Protein AF-A0A645FIR1-F1 (afdb_monomer)

Radius of gyration: 30.65 Å; Cα contacts (8 Å, |Δi|>4): 33; chains: 1; bounding box: 56×50×96 Å

Structure (mmCIF, N/CA/C/O backbone):
data_AF-A0A645FIR1-F1
#
_entry.id   AF-A0A645FIR1-F1
#
loop_
_atom_site.group_PDB
_atom_site.id
_atom_site.type_symbol
_atom_site.label_atom_id
_atom_site.label_alt_id
_atom_site.label_comp_id
_atom_site.label_asym_id
_atom_site.label_entity_id
_atom_site.label_seq_id
_atom_site.pdbx_PDB_ins_code
_atom_site.Cartn_x
_atom_site.Cartn_y
_atom_site.Cartn_z
_atom_site.occupancy
_atom_site.B_iso_or_equiv
_atom_site.auth_seq_id
_atom_site.auth_comp_id
_atom_site.auth_asym_id
_atom_site.auth_atom_id
_atom_site.pdbx_PDB_model_num
ATOM 1 N N . MET A 1 1 ? 30.732 -14.680 -50.788 1.00 49.81 1 MET A N 1
ATOM 2 C CA . MET A 1 1 ? 29.707 -13.665 -50.465 1.00 49.81 1 MET A CA 1
ATOM 3 C C . MET A 1 1 ? 30.046 -13.137 -49.081 1.00 49.81 1 MET A C 1
ATOM 5 O O . MET A 1 1 ? 29.862 -13.860 -48.113 1.00 49.81 1 MET A O 1
ATOM 9 N N . ASN A 1 2 ? 30.709 -11.981 -49.001 1.00 60.19 2 ASN A N 1
ATOM 10 C CA . ASN A 1 2 ? 31.179 -11.430 -47.730 1.00 60.19 2 ASN A CA 1
ATOM 11 C C . ASN A 1 2 ? 30.107 -10.460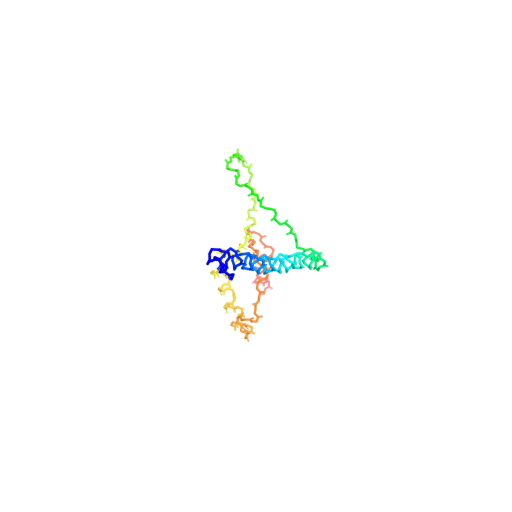 -47.224 1.00 60.19 2 ASN A C 1
ATOM 13 O O . ASN A 1 2 ? 30.064 -9.310 -47.652 1.00 60.19 2 ASN A O 1
ATOM 17 N N . GLU A 1 3 ? 29.188 -10.958 -46.397 1.00 70.00 3 GLU A N 1
ATOM 18 C CA . GLU A 1 3 ? 28.190 -10.113 -45.738 1.00 70.00 3 GLU A CA 1
ATOM 19 C C . GLU A 1 3 ? 28.917 -9.081 -44.873 1.00 70.00 3 GLU A C 1
ATOM 21 O O . GLU A 1 3 ? 29.682 -9.441 -43.972 1.00 70.00 3 GLU A O 1
ATOM 26 N N . SER A 1 4 ? 28.716 -7.800 -45.190 1.00 82.19 4 SER A N 1
ATOM 27 C CA . SER A 1 4 ? 29.363 -6.684 -44.504 1.00 82.19 4 SER A CA 1
ATOM 28 C C . SER A 1 4 ? 29.075 -6.749 -43.007 1.00 82.19 4 SER A C 1
ATOM 30 O O . SER A 1 4 ? 27.945 -6.964 -42.581 1.00 82.19 4 SER A O 1
ATOM 32 N N . ILE A 1 5 ? 30.088 -6.516 -42.177 1.00 85.19 5 ILE A N 1
ATOM 33 C CA . ILE A 1 5 ? 29.934 -6.476 -40.715 1.00 85.19 5 ILE A CA 1
ATOM 34 C C 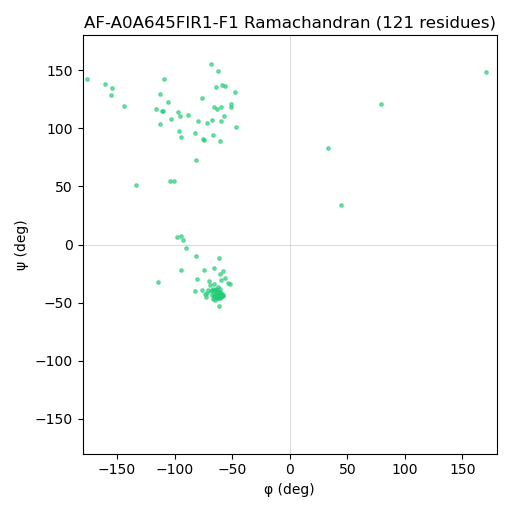. ILE A 1 5 ? 28.815 -5.490 -40.320 1.00 85.19 5 ILE A C 1
ATOM 36 O O . ILE A 1 5 ? 28.042 -5.766 -39.405 1.00 85.19 5 ILE A O 1
ATOM 40 N N . ALA A 1 6 ? 28.646 -4.405 -41.085 1.00 85.19 6 ALA A N 1
ATOM 41 C CA . ALA A 1 6 ? 27.559 -3.446 -40.914 1.00 85.19 6 ALA A CA 1
ATOM 42 C C . ALA A 1 6 ? 26.153 -4.061 -41.078 1.00 85.19 6 ALA A C 1
ATOM 44 O O . ALA A 1 6 ? 25.259 -3.715 -40.307 1.00 85.19 6 ALA A O 1
ATOM 45 N N . SER A 1 7 ? 25.941 -4.995 -42.018 1.00 85.06 7 SER A N 1
ATOM 46 C CA . SER A 1 7 ? 24.631 -5.648 -42.191 1.00 85.06 7 SER A CA 1
ATOM 47 C C . SER A 1 7 ? 24.309 -6.572 -41.016 1.00 85.06 7 SER A C 1
ATOM 49 O O . SER A 1 7 ? 23.167 -6.617 -40.560 1.00 85.06 7 SER A O 1
ATOM 51 N N . LYS A 1 8 ? 25.324 -7.230 -40.445 1.00 87.56 8 LYS A N 1
ATOM 52 C CA . LYS A 1 8 ? 25.174 -8.060 -39.239 1.00 87.56 8 LYS A CA 1
ATOM 53 C C . LYS A 1 8 ? 24.845 -7.235 -37.994 1.00 87.56 8 LYS A C 1
ATOM 55 O O . LYS A 1 8 ? 24.001 -7.653 -37.205 1.00 87.56 8 LYS A O 1
ATOM 60 N N . PHE A 1 9 ? 25.459 -6.060 -37.840 1.00 90.50 9 PHE A N 1
ATOM 61 C CA . PHE A 1 9 ? 25.111 -5.115 -36.772 1.00 90.50 9 PHE A CA 1
ATOM 62 C C . PHE A 1 9 ? 23.695 -4.550 -36.937 1.00 90.50 9 PHE A C 1
ATOM 64 O O . PHE A 1 9 ? 22.938 -4.497 -35.973 1.00 90.50 9 PHE A O 1
ATOM 71 N N . ALA A 1 10 ? 23.296 -4.179 -38.154 1.00 90.19 10 ALA A N 1
ATOM 72 C CA . ALA A 1 10 ? 21.929 -3.728 -38.413 1.00 90.19 10 ALA A CA 1
ATOM 73 C C . ALA A 1 10 ? 20.897 -4.834 -38.123 1.00 90.19 10 ALA A C 1
ATOM 75 O O . ALA A 1 10 ? 19.819 -4.565 -37.590 1.00 90.19 10 ALA A O 1
ATOM 76 N N . PHE A 1 11 ? 21.234 -6.089 -38.426 1.00 90.00 11 PHE A N 1
ATOM 77 C CA . PHE A 1 11 ? 20.387 -7.235 -38.112 1.00 90.00 11 PHE A CA 1
ATOM 78 C C . PHE A 1 11 ? 20.256 -7.460 -36.599 1.00 90.00 11 PHE A C 1
ATOM 80 O O . PHE A 1 11 ? 19.141 -7.593 -36.099 1.00 90.00 11 PHE A O 1
ATOM 87 N N . SER A 1 12 ? 21.359 -7.436 -35.843 1.00 91.12 12 SER A N 1
ATOM 88 C CA . SER A 1 12 ? 21.313 -7.632 -34.386 1.00 91.12 12 SER A CA 1
ATOM 89 C C . SER A 1 12 ? 20.582 -6.504 -33.649 1.00 91.12 12 SER A C 1
ATOM 91 O O . SER A 1 12 ? 19.870 -6.774 -32.681 1.00 91.12 12 SER A O 1
ATOM 93 N N . LEU A 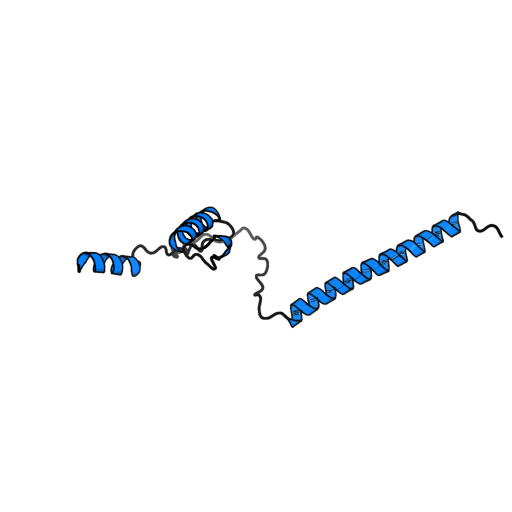1 13 ? 20.682 -5.261 -34.132 1.00 93.62 13 LEU A N 1
ATOM 94 C CA . LEU A 1 13 ? 19.907 -4.131 -33.611 1.00 93.62 13 LEU A CA 1
ATOM 95 C C . LEU A 1 13 ? 18.402 -4.324 -33.815 1.00 93.62 13 LEU A C 1
ATOM 97 O O . LEU A 1 13 ? 17.632 -4.100 -32.883 1.00 93.62 13 LEU A O 1
ATOM 101 N N . ASN A 1 14 ? 17.982 -4.794 -34.994 1.00 93.94 14 ASN A N 1
ATOM 102 C CA . ASN A 1 14 ? 16.573 -5.097 -35.255 1.00 93.94 14 ASN A CA 1
ATOM 103 C C . ASN A 1 14 ? 16.057 -6.217 -34.345 1.00 93.94 14 ASN A C 1
ATOM 105 O O . ASN A 1 14 ? 14.988 -6.084 -33.756 1.00 93.94 14 ASN A O 1
ATOM 109 N N . VAL A 1 15 ? 16.829 -7.293 -34.175 1.00 95.25 15 VAL A N 1
ATOM 110 C CA . VAL A 1 15 ? 16.444 -8.404 -33.289 1.00 95.25 15 VAL A CA 1
ATOM 111 C C . VAL A 1 15 ? 16.321 -7.936 -31.835 1.00 95.25 15 VAL A C 1
ATOM 113 O O . VAL A 1 15 ? 15.339 -8.263 -31.170 1.00 95.25 15 VAL A O 1
ATOM 116 N N . SER A 1 16 ? 17.269 -7.129 -31.350 1.00 96.12 16 SER A N 1
ATOM 117 C CA . SER A 1 16 ? 17.223 -6.548 -30.001 1.00 96.12 16 SER A CA 1
ATOM 118 C C . SER A 1 16 ? 16.007 -5.638 -29.810 1.00 96.12 16 SER A C 1
ATOM 120 O O . SER A 1 16 ? 15.296 -5.744 -28.811 1.00 96.12 16 SER A O 1
ATOM 122 N N . PHE A 1 17 ? 15.709 -4.793 -30.800 1.00 96.50 17 PHE A N 1
ATOM 123 C CA . PHE A 1 17 ? 14.542 -3.918 -30.765 1.00 96.50 17 PHE A CA 1
ATOM 124 C C . PHE A 1 17 ? 13.230 -4.711 -30.712 1.00 96.50 17 PHE A C 1
ATOM 126 O O . PHE A 1 17 ? 12.351 -4.389 -29.915 1.00 96.50 17 PHE A O 1
ATOM 133 N N . VAL A 1 18 ? 13.115 -5.790 -31.494 1.00 96.62 18 VAL A N 1
ATOM 134 C CA . VAL A 1 18 ? 11.951 -6.692 -31.457 1.00 96.62 18 VAL A CA 1
ATOM 135 C C . VAL A 1 18 ? 11.830 -7.381 -30.097 1.00 96.62 18 VAL A C 1
ATOM 137 O O . VAL A 1 18 ? 10.738 -7.419 -29.531 1.00 96.62 18 VAL A O 1
ATOM 140 N N . ALA A 1 19 ? 12.934 -7.876 -29.532 1.00 96.12 19 ALA A N 1
ATOM 141 C CA . ALA A 1 19 ? 12.929 -8.484 -28.202 1.00 96.12 19 ALA A CA 1
ATOM 142 C C . ALA A 1 19 ? 12.481 -7.482 -27.122 1.00 96.12 19 ALA A C 1
ATOM 144 O O . ALA A 1 19 ? 11.625 -7.804 -26.295 1.00 96.12 19 ALA A O 1
ATOM 145 N N . MET A 1 20 ? 12.988 -6.246 -27.177 1.00 96.75 20 MET A N 1
ATOM 146 C CA . MET A 1 20 ? 12.588 -5.165 -26.275 1.00 96.75 20 MET A CA 1
ATOM 147 C C . MET A 1 20 ? 11.104 -4.812 -26.436 1.00 96.75 20 MET A C 1
ATOM 149 O O . MET A 1 20 ? 10.405 -4.634 -25.439 1.00 96.75 20 MET A O 1
ATOM 153 N N . ALA A 1 21 ? 10.600 -4.765 -27.671 1.00 97.44 21 ALA A N 1
ATOM 154 C CA . ALA A 1 21 ? 9.195 -4.491 -27.955 1.00 97.44 21 ALA A CA 1
ATOM 155 C C . ALA A 1 21 ? 8.264 -5.577 -27.394 1.00 97.44 21 ALA A C 1
ATOM 157 O O . ALA A 1 21 ? 7.212 -5.250 -26.846 1.00 97.44 21 ALA A O 1
ATOM 158 N N . ILE A 1 22 ? 8.654 -6.854 -27.471 1.00 97.19 22 ILE A N 1
ATOM 159 C CA . ILE A 1 22 ? 7.879 -7.961 -26.892 1.00 97.19 22 ILE A CA 1
ATOM 160 C C . ILE A 1 22 ? 7.824 -7.837 -25.365 1.00 97.19 22 ILE A C 1
ATOM 162 O O . ILE A 1 22 ? 6.739 -7.905 -24.788 1.00 97.19 22 ILE A O 1
ATOM 166 N N . VAL A 1 23 ? 8.964 -7.605 -24.705 1.00 97.31 23 VAL A N 1
ATOM 167 C CA . VAL A 1 23 ? 9.020 -7.426 -23.242 1.00 97.31 23 VAL A CA 1
ATOM 168 C C . VAL A 1 23 ? 8.194 -6.214 -22.808 1.00 97.31 23 VAL A C 1
ATOM 170 O O . VAL A 1 23 ? 7.402 -6.305 -21.869 1.00 97.31 23 VAL A O 1
ATOM 173 N N . PHE A 1 24 ? 8.319 -5.098 -23.526 1.00 97.88 24 PHE A N 1
ATOM 174 C CA . PHE A 1 24 ? 7.505 -3.909 -23.298 1.00 97.88 24 PHE A CA 1
ATOM 175 C C . PHE A 1 24 ? 6.006 -4.204 -23.467 1.00 97.88 24 PHE A C 1
ATOM 177 O O . PHE A 1 24 ? 5.202 -3.817 -22.621 1.00 97.88 24 PHE A O 1
ATOM 184 N N . GLY A 1 25 ? 5.627 -4.962 -24.499 1.00 97.81 25 GLY A N 1
ATOM 185 C CA . GLY A 1 25 ? 4.255 -5.417 -24.715 1.00 97.81 25 GLY A CA 1
ATOM 186 C C . GLY A 1 25 ? 3.714 -6.256 -23.555 1.00 97.81 25 GLY A C 1
ATOM 187 O O . GLY A 1 25 ? 2.595 -6.021 -23.104 1.00 97.81 25 GLY A O 1
ATOM 188 N N . ILE A 1 26 ? 4.517 -7.176 -23.010 1.00 97.69 26 ILE A N 1
ATOM 189 C CA . ILE A 1 26 ? 4.137 -7.980 -21.836 1.00 97.69 26 ILE A CA 1
ATOM 190 C C . ILE A 1 26 ? 3.856 -7.079 -20.625 1.00 97.69 26 ILE A C 1
ATOM 192 O O . ILE A 1 26 ? 2.849 -7.273 -19.942 1.00 97.69 26 ILE A O 1
ATOM 196 N N . LEU A 1 27 ? 4.694 -6.066 -20.377 1.00 96.75 27 LEU A N 1
ATOM 197 C CA . LEU A 1 27 ? 4.483 -5.109 -19.283 1.00 96.75 27 LEU A CA 1
ATOM 198 C C . LEU A 1 27 ? 3.195 -4.295 -19.469 1.00 96.75 27 LEU A C 1
ATOM 200 O O . LEU A 1 27 ? 2.439 -4.125 -18.511 1.00 96.75 27 LEU A O 1
ATOM 204 N N . VAL A 1 28 ? 2.910 -3.837 -20.692 1.00 97.12 28 VAL A N 1
ATOM 205 C CA . VAL A 1 28 ? 1.665 -3.119 -21.018 1.00 97.12 28 VAL A CA 1
ATOM 206 C C . VAL A 1 28 ? 0.441 -4.010 -20.801 1.00 97.12 28 VAL A C 1
ATOM 208 O O . VAL A 1 28 ? -0.546 -3.564 -20.216 1.00 97.12 28 VAL A O 1
ATOM 211 N N . ILE A 1 29 ? 0.506 -5.276 -21.221 1.00 97.00 29 ILE A N 1
ATOM 212 C CA . ILE A 1 29 ? -0.578 -6.246 -21.019 1.00 97.00 29 ILE A CA 1
ATOM 213 C C . ILE A 1 29 ? -0.801 -6.499 -19.525 1.00 97.00 29 ILE A C 1
ATOM 215 O O . ILE A 1 29 ? -1.941 -6.453 -19.070 1.00 97.00 29 ILE A O 1
ATOM 219 N N . LEU A 1 30 ? 0.259 -6.715 -18.742 1.00 95.44 30 LEU A N 1
ATOM 220 C CA . LEU A 1 30 ? 0.152 -6.890 -17.290 1.00 95.44 30 LEU 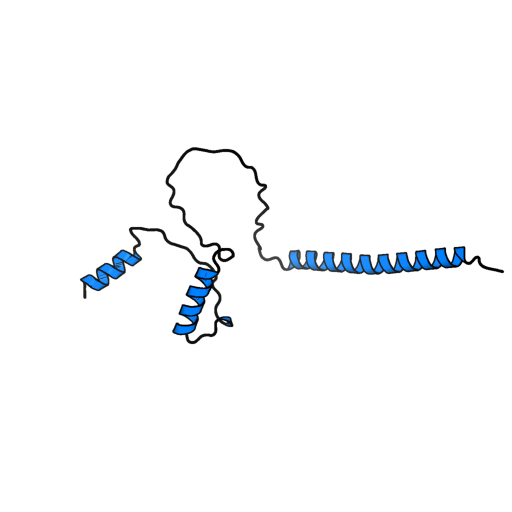A CA 1
ATOM 221 C C . LEU A 1 30 ? -0.466 -5.661 -16.617 1.00 95.44 30 LEU A C 1
ATOM 223 O O . LEU A 1 30 ? -1.379 -5.803 -15.803 1.00 95.44 30 LEU A O 1
ATOM 227 N N . TRP A 1 31 ? -0.026 -4.459 -16.993 1.00 94.12 31 TRP A N 1
ATOM 228 C CA . TRP A 1 31 ? -0.614 -3.212 -16.507 1.00 94.12 31 TRP A CA 1
ATOM 229 C C . TRP A 1 31 ? -2.111 -3.123 -16.836 1.00 94.12 31 TRP A C 1
ATOM 231 O O . TRP A 1 31 ? -2.923 -2.809 -15.962 1.00 94.12 31 TRP A O 1
ATOM 241 N N . PHE A 1 32 ? -2.494 -3.474 -18.066 1.00 94.75 32 PHE A N 1
ATOM 242 C CA . PHE A 1 32 ? -3.891 -3.500 -18.494 1.00 94.75 32 PHE A CA 1
ATOM 243 C C . PHE A 1 32 ? -4.722 -4.514 -17.696 1.00 94.75 32 PHE A C 1
ATOM 245 O O . PHE A 1 32 ? -5.814 -4.185 -17.230 1.00 94.75 32 PHE A O 1
ATOM 252 N N . VAL A 1 33 ? -4.195 -5.721 -17.470 1.00 94.06 33 VAL A N 1
ATOM 253 C CA . VAL A 1 33 ? -4.859 -6.764 -16.672 1.00 94.06 33 VAL A CA 1
ATOM 254 C C . VAL A 1 33 ? -5.061 -6.303 -15.230 1.00 94.06 33 VAL A C 1
ATOM 256 O O . VAL A 1 33 ? -6.175 -6.414 -14.722 1.00 94.06 33 VAL A O 1
ATOM 259 N N . ILE A 1 34 ? -4.045 -5.719 -14.586 1.00 88.75 34 ILE A N 1
ATOM 260 C CA . ILE A 1 34 ? -4.155 -5.184 -13.216 1.00 88.75 34 ILE A CA 1
ATOM 261 C C . ILE A 1 34 ? -5.226 -4.088 -13.151 1.00 88.75 34 ILE A C 1
ATOM 263 O O . ILE A 1 34 ? -6.054 -4.064 -12.234 1.00 88.75 34 ILE A O 1
ATOM 267 N N . ARG A 1 35 ? -5.256 -3.195 -14.145 1.00 86.50 35 ARG A N 1
ATOM 268 C CA . ARG A 1 35 ? -6.248 -2.118 -14.231 1.00 86.50 35 ARG A CA 1
ATOM 269 C C . ARG A 1 35 ? -7.665 -2.647 -14.461 1.00 86.50 35 ARG A C 1
ATOM 271 O O . ARG A 1 35 ? -8.606 -2.105 -13.879 1.00 86.50 35 ARG A O 1
ATOM 278 N N . SER A 1 36 ? -7.811 -3.692 -15.274 1.00 84.94 36 SER A N 1
ATOM 279 C CA . SER A 1 36 ? -9.089 -4.349 -15.567 1.00 84.94 36 SER A CA 1
ATOM 280 C C . SER A 1 36 ? -9.604 -5.149 -14.371 1.00 84.94 36 SER A C 1
ATOM 282 O O . SER A 1 36 ? -10.788 -5.077 -14.054 1.00 84.94 36 SER A O 1
ATOM 284 N N . GLN A 1 37 ? -8.730 -5.869 -13.664 1.00 83.12 37 GLN A N 1
ATOM 285 C CA . GLN A 1 37 ? -9.084 -6.541 -12.413 1.00 83.12 37 GLN A CA 1
ATOM 286 C C . GLN A 1 37 ? -9.473 -5.526 -11.339 1.00 83.12 37 GLN A C 1
ATOM 288 O O . GLN A 1 37 ? -10.487 -5.714 -10.681 1.00 83.12 37 GLN A O 1
ATOM 293 N N . SER A 1 38 ? -8.756 -4.404 -11.221 1.00 69.25 38 SER A N 1
ATOM 294 C CA . SER A 1 38 ? -9.128 -3.315 -10.301 1.00 69.25 38 SER A CA 1
ATOM 295 C C . SER A 1 38 ? -10.500 -2.705 -10.614 1.00 69.25 38 SER 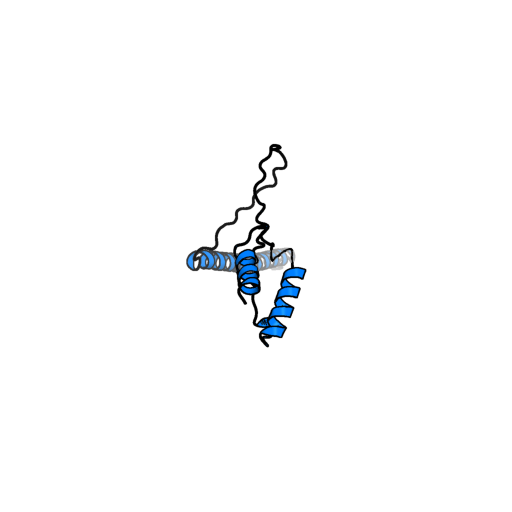A C 1
ATOM 297 O O . SER A 1 38 ? -11.141 -2.148 -9.728 1.00 69.25 38 SER A O 1
ATOM 299 N N . PHE A 1 39 ? -10.953 -2.794 -11.868 1.00 68.38 39 PHE A N 1
ATOM 300 C CA . PHE A 1 39 ? -12.281 -2.342 -12.280 1.00 68.38 39 PHE A CA 1
ATOM 301 C C . PHE A 1 39 ? -13.369 -3.386 -11.984 1.00 68.38 39 PHE A C 1
ATOM 303 O O . PHE A 1 39 ? -14.444 -3.022 -11.522 1.00 68.38 39 PHE A O 1
ATOM 310 N N . LEU A 1 40 ? -13.087 -4.675 -12.204 1.00 66.19 40 LEU A N 1
ATOM 311 C CA . LEU A 1 40 ? -14.048 -5.766 -11.986 1.00 66.19 40 LEU A CA 1
ATOM 312 C C . LEU A 1 40 ? -14.166 -6.197 -10.512 1.00 66.19 40 LEU A C 1
ATOM 314 O O . LEU A 1 40 ? -15.236 -6.626 -10.098 1.00 66.19 40 LEU A O 1
ATOM 318 N N . LEU A 1 41 ? -13.100 -6.061 -9.716 1.00 64.12 41 LEU A N 1
ATOM 319 C CA . LEU A 1 41 ? -13.085 -6.311 -8.263 1.00 64.12 41 LEU A CA 1
ATOM 320 C C . LEU A 1 41 ? -13.329 -5.028 -7.443 1.00 64.12 41 LEU A C 1
ATOM 322 O O . LEU A 1 41 ? -13.204 -5.027 -6.219 1.00 64.12 41 LEU A O 1
ATOM 326 N N . GLY A 1 42 ? -13.660 -3.920 -8.106 1.00 57.62 42 GLY A N 1
ATOM 327 C CA . GLY A 1 42 ? -13.886 -2.627 -7.478 1.00 57.62 42 GLY A CA 1
ATOM 328 C C . GLY A 1 42 ? -15.278 -2.485 -6.868 1.00 57.62 42 GLY A C 1
ATOM 329 O O . GLY A 1 42 ? -16.077 -1.688 -7.357 1.00 57.62 42 GLY A O 1
ATOM 330 N N . GLU A 1 43 ? -15.551 -3.151 -5.743 1.00 56.72 43 GLU A N 1
ATOM 331 C CA . GLU A 1 43 ? -16.471 -2.564 -4.766 1.00 56.72 43 GLU A CA 1
ATOM 332 C C . GLU A 1 43 ? -15.801 -1.322 -4.155 1.00 56.72 43 GLU A C 1
ATOM 334 O O . GLU A 1 43 ? -14.834 -1.391 -3.399 1.00 56.72 43 GLU A O 1
ATOM 339 N N . LYS A 1 44 ? -16.316 -0.160 -4.575 1.00 57.75 44 LYS A N 1
ATOM 340 C CA . LYS A 1 44 ? -16.282 1.158 -3.925 1.00 57.75 44 LYS A CA 1
ATOM 341 C C . LYS A 1 44 ? -15.025 1.476 -3.096 1.00 57.75 44 LYS A C 1
ATOM 343 O O . LYS A 1 44 ? -15.062 1.505 -1.867 1.00 57.75 44 LYS A O 1
ATOM 348 N N . LYS A 1 45 ? -13.967 1.937 -3.769 1.00 45.56 45 LYS A N 1
ATOM 349 C CA . LYS A 1 45 ? -13.017 2.879 -3.160 1.00 45.56 45 LYS A CA 1
ATOM 350 C C . LYS A 1 45 ? -13.307 4.271 -3.704 1.00 45.56 45 LYS A C 1
ATOM 352 O O . LYS A 1 45 ? -13.099 4.546 -4.881 1.00 45.56 45 LYS A O 1
ATOM 357 N N . GLY A 1 46 ? -13.870 5.109 -2.834 1.00 45.09 46 GLY A N 1
ATOM 358 C CA . GLY A 1 46 ? -14.160 6.507 -3.114 1.00 45.09 46 GLY A CA 1
ATOM 359 C C . GLY A 1 46 ? -12.924 7.209 -3.658 1.00 45.09 46 GLY A C 1
ATOM 360 O O . GLY A 1 46 ? -11.880 7.251 -3.008 1.00 45.09 46 GLY A O 1
ATOM 361 N N . SER A 1 47 ? -13.082 7.734 -4.866 1.00 43.78 47 SER A N 1
ATOM 362 C CA . SER A 1 47 ? -12.200 8.723 -5.459 1.00 43.78 47 SER A CA 1
ATOM 363 C C . SER A 1 47 ? -12.147 9.934 -4.529 1.00 43.78 47 SER A C 1
ATOM 365 O O . SER A 1 47 ? -13.148 10.632 -4.367 1.00 43.78 47 SER A O 1
ATOM 367 N N . LYS A 1 48 ? -11.001 10.165 -3.887 1.00 39.59 48 LYS A N 1
ATOM 368 C CA . LYS A 1 48 ? -10.637 11.503 -3.429 1.00 39.59 48 LYS A CA 1
ATOM 369 C C . LYS A 1 48 ? -9.747 12.065 -4.526 1.00 39.59 48 LYS A C 1
ATOM 371 O O . LYS A 1 48 ? -8.587 11.686 -4.654 1.00 39.59 48 LYS A O 1
ATOM 376 N N . VAL A 1 49 ? -10.400 12.845 -5.376 1.00 44.41 49 VAL A N 1
ATOM 377 C CA . VAL A 1 49 ? -9.813 13.648 -6.440 1.00 44.41 49 VAL A CA 1
ATOM 378 C C . VAL A 1 49 ? -8.822 14.623 -5.811 1.00 44.41 49 VAL A C 1
ATOM 380 O O . VAL A 1 49 ? -9.087 15.190 -4.752 1.00 44.41 49 VAL A O 1
ATOM 383 N N . GLU A 1 50 ? -7.672 14.750 -6.463 1.00 47.66 50 GLU A N 1
ATOM 384 C CA . GLU A 1 50 ? -6.681 15.797 -6.250 1.00 47.66 50 GLU A CA 1
ATOM 385 C C . GLU A 1 50 ? -7.364 17.168 -6.304 1.00 47.66 50 GLU A C 1
ATOM 387 O O . GLU A 1 50 ? -7.932 17.543 -7.327 1.00 47.66 50 GLU A O 1
ATOM 392 N N . GLU A 1 51 ? -7.314 17.918 -5.206 1.00 37.66 51 GLU A N 1
ATOM 393 C CA . GLU A 1 51 ? -7.670 19.332 -5.209 1.00 37.66 51 GLU A CA 1
ATOM 394 C C . GLU A 1 51 ? -6.376 20.125 -5.386 1.00 37.66 51 GLU A C 1
ATOM 396 O O . GLU A 1 51 ? -5.477 20.115 -4.541 1.00 37.66 51 GLU A O 1
ATOM 401 N N . SER A 1 52 ? -6.267 20.734 -6.563 1.00 43.03 52 SER A N 1
ATOM 402 C CA . SER A 1 52 ? -5.292 21.753 -6.917 1.00 43.03 52 SER A CA 1
ATOM 403 C C . SER A 1 52 ? -5.223 22.824 -5.834 1.00 43.03 52 SER A C 1
ATOM 405 O O . SER A 1 52 ? -6.242 23.373 -5.426 1.00 43.03 52 SER A O 1
ATOM 407 N N . VAL A 1 53 ? -4.002 23.140 -5.411 1.00 44.59 53 VAL A N 1
ATOM 408 C CA . VAL A 1 53 ? -3.700 24.303 -4.581 1.00 44.59 53 VAL A CA 1
ATOM 409 C C . VAL A 1 53 ? -4.129 25.556 -5.342 1.00 44.59 53 VAL A C 1
ATOM 411 O O . VAL A 1 53 ? -3.446 25.955 -6.281 1.00 44.59 53 VAL A O 1
ATOM 414 N N . ASP A 1 54 ? -5.230 26.174 -4.921 1.00 32.94 54 ASP A N 1
ATOM 415 C CA . ASP A 1 54 ? -5.495 27.581 -5.197 1.00 32.94 54 ASP A CA 1
ATOM 416 C C . ASP A 1 54 ? -5.430 28.342 -3.870 1.00 32.94 54 ASP A C 1
ATOM 418 O O . ASP A 1 54 ? -6.276 28.226 -2.981 1.00 32.94 54 ASP A O 1
ATOM 422 N N . LEU A 1 55 ? -4.314 29.041 -3.693 1.00 48.81 55 LEU A N 1
ATOM 423 C CA . LEU A 1 55 ? -4.114 29.995 -2.619 1.00 48.81 55 LEU A CA 1
ATOM 424 C C . LEU A 1 55 ? -4.757 31.295 -3.088 1.00 48.81 55 LEU A C 1
ATOM 426 O O . LEU A 1 55 ? -4.094 32.031 -3.810 1.00 48.81 55 LEU A O 1
ATOM 430 N N . ASN A 1 56 ? -6.004 31.567 -2.701 1.00 45.09 56 ASN A N 1
ATOM 431 C CA . ASN A 1 56 ? -6.532 32.893 -2.346 1.00 45.09 56 ASN A CA 1
ATOM 432 C C . ASN A 1 56 ? -8.061 32.852 -2.191 1.00 45.09 56 ASN A C 1
ATOM 434 O O . ASN A 1 56 ? -8.746 32.143 -2.912 1.00 45.09 56 ASN A O 1
ATOM 438 N N . GLU A 1 57 ? -8.560 33.701 -1.285 1.00 42.22 57 GLU A N 1
ATOM 439 C CA . GLU A 1 57 ? -9.970 33.892 -0.890 1.00 42.22 57 GLU A CA 1
ATOM 440 C C . GLU A 1 57 ? -10.480 32.809 0.091 1.00 42.22 57 GLU A C 1
ATOM 442 O O . GLU A 1 57 ? -10.433 31.624 -0.174 1.00 42.22 57 GLU A O 1
ATOM 447 N N . VAL A 1 58 ? -10.949 33.086 1.311 1.00 35.22 58 VAL A N 1
ATOM 448 C CA . VAL A 1 58 ? -11.794 34.188 1.769 1.00 35.22 58 VAL A CA 1
ATOM 449 C C . VAL A 1 58 ? -11.557 34.433 3.265 1.00 35.22 58 VAL A C 1
ATOM 451 O O . VAL A 1 58 ? -11.695 33.552 4.111 1.00 35.22 58 VAL A O 1
ATOM 454 N N . LYS A 1 59 ? -11.286 35.693 3.604 1.00 49.19 59 LYS A N 1
ATOM 455 C CA . LYS A 1 59 ? -11.440 36.257 4.947 1.00 49.19 59 LYS A CA 1
ATOM 456 C C . LYS A 1 59 ? -12.918 36.591 5.181 1.00 49.19 59 LYS A C 1
ATOM 458 O O . LYS A 1 59 ? -13.365 37.622 4.687 1.00 49.19 59 LYS A O 1
ATOM 463 N N . LYS A 1 60 ? -13.643 35.810 5.987 1.00 39.59 60 LYS A N 1
ATOM 464 C CA . LYS A 1 60 ? -14.657 36.306 6.948 1.00 39.59 60 LYS A CA 1
ATOM 465 C C . LYS A 1 60 ? -15.233 35.161 7.778 1.00 39.59 60 LYS A C 1
ATOM 467 O O . LYS A 1 60 ? -15.395 34.056 7.290 1.00 39.59 60 LYS A O 1
ATOM 472 N N . GLY A 1 61 ? -15.470 35.463 9.050 1.00 36.97 61 GLY A N 1
ATOM 473 C CA . GLY A 1 61 ? -15.630 34.490 10.120 1.00 36.97 61 GLY A CA 1
ATOM 474 C C . GLY A 1 61 ? -16.884 33.627 10.080 1.00 36.97 61 GLY A C 1
ATOM 475 O O . GLY A 1 61 ? -17.936 34.050 9.617 1.00 36.97 61 GLY A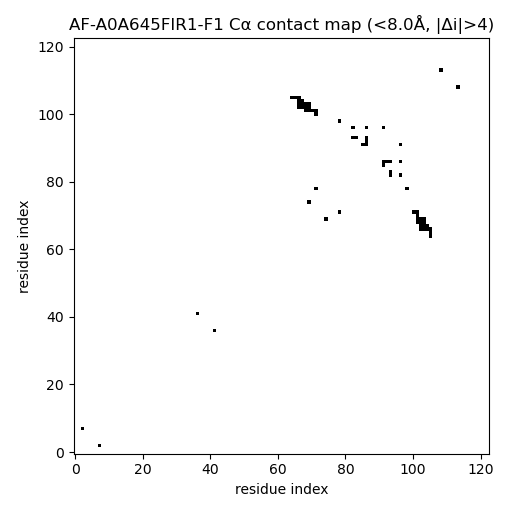 O 1
ATOM 476 N N . ASN A 1 62 ? -16.754 32.470 10.717 1.00 32.03 62 ASN A N 1
ATOM 477 C CA . ASN A 1 62 ? -17.750 31.914 11.617 1.00 32.03 62 ASN A CA 1
ATOM 478 C C . ASN A 1 62 ? -17.013 30.996 12.603 1.00 32.03 62 ASN A C 1
ATOM 480 O O . ASN A 1 62 ? -16.110 30.259 12.206 1.00 32.03 62 ASN A O 1
ATOM 484 N N . ILE A 1 63 ? -17.333 31.099 13.891 1.00 49.69 63 ILE A N 1
ATOM 485 C CA . ILE A 1 63 ? -16.813 30.203 14.927 1.00 49.69 63 ILE A CA 1
ATOM 486 C C . ILE A 1 63 ? -17.564 28.888 14.741 1.00 49.69 63 ILE A C 1
ATOM 488 O O . ILE A 1 63 ? -18.644 28.698 15.289 1.00 49.69 63 ILE A O 1
ATOM 492 N N . GLU A 1 64 ? -17.012 28.010 13.916 1.00 42.12 64 GLU A N 1
ATOM 493 C CA . GLU A 1 64 ? -17.478 26.638 13.781 1.00 42.12 64 GLU A CA 1
ATOM 494 C C . GLU A 1 64 ? -16.466 25.732 14.474 1.00 42.12 64 GLU A C 1
ATOM 496 O O . GLU A 1 64 ? -15.263 25.773 14.218 1.00 42.12 64 GLU A O 1
ATOM 501 N N . GLU A 1 65 ? -16.984 24.980 15.438 1.00 48.34 65 GLU A N 1
ATOM 502 C CA . GLU A 1 65 ? -16.305 23.971 16.234 1.00 48.34 65 GLU A CA 1
ATOM 503 C C . GLU A 1 65 ? -15.473 23.058 15.321 1.00 48.34 65 GLU A C 1
ATOM 505 O O . GLU A 1 65 ? -15.994 22.173 14.640 1.00 48.34 65 GLU A O 1
ATOM 510 N N . VAL A 1 66 ? -14.160 23.303 15.276 1.00 40.09 66 VAL A N 1
ATOM 511 C CA . VAL A 1 66 ? -13.220 22.501 14.493 1.00 40.09 66 VAL A CA 1
ATOM 512 C C . VAL A 1 66 ? -13.174 21.113 15.122 1.00 40.09 66 VAL A C 1
ATOM 514 O O . VAL A 1 66 ? -12.438 20.858 16.077 1.00 40.09 66 VAL A O 1
ATOM 517 N N . LEU A 1 67 ? -13.984 20.203 14.584 1.00 51.53 67 LEU A N 1
ATOM 518 C CA . LEU A 1 67 ? -13.826 18.768 14.760 1.00 51.53 67 LEU A CA 1
ATOM 519 C C . LEU A 1 67 ? -12.461 18.381 14.192 1.00 51.53 67 LEU A C 1
ATOM 521 O O . LEU A 1 67 ? -12.320 18.064 13.013 1.00 51.53 67 LEU A O 1
ATOM 525 N N . GLN A 1 68 ? -11.441 18.430 15.043 1.00 53.22 68 GLN A N 1
ATOM 526 C CA . GLN A 1 68 ? -10.098 18.011 14.686 1.00 53.22 68 GLN A CA 1
ATOM 527 C C . GLN A 1 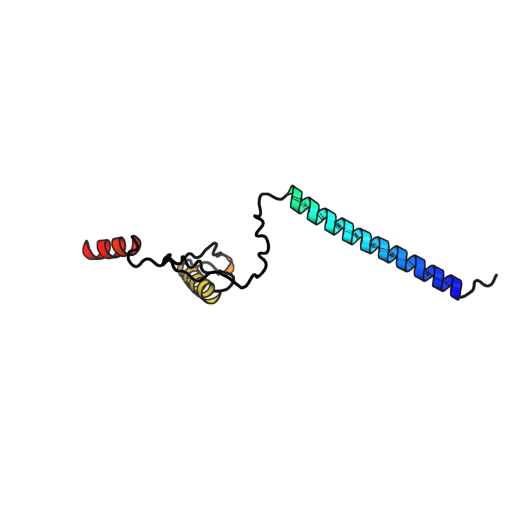68 ? -10.082 16.480 14.657 1.00 53.22 68 GLN A C 1
ATOM 529 O O . GLN A 1 68 ? -9.900 15.796 15.667 1.00 53.22 68 GLN A O 1
ATOM 534 N N . THR A 1 69 ? -10.363 15.919 13.485 1.00 55.62 69 THR A N 1
ATOM 535 C CA . THR A 1 69 ? -10.041 14.524 13.207 1.00 55.62 69 THR A CA 1
ATOM 536 C C . THR A 1 69 ? -8.527 14.413 13.203 1.00 55.62 69 THR A C 1
ATOM 538 O O . THR A 1 69 ? -7.870 15.079 12.404 1.00 55.62 69 THR A O 1
ATOM 541 N N . ILE A 1 70 ? -7.990 13.607 14.115 1.00 59.91 70 ILE A N 1
ATOM 542 C CA . ILE A 1 70 ? -6.566 13.291 14.143 1.00 59.91 70 ILE A CA 1
ATOM 543 C C . ILE A 1 70 ? -6.281 12.552 12.841 1.00 59.91 70 ILE A C 1
ATOM 545 O O . ILE A 1 70 ? -6.870 11.500 12.573 1.00 59.91 70 ILE A O 1
ATOM 549 N N . ASP A 1 71 ? -5.436 13.147 12.005 1.00 62.75 71 ASP A N 1
ATOM 550 C CA . ASP A 1 71 ? -4.953 12.476 10.812 1.00 62.75 71 ASP A CA 1
ATOM 551 C C . ASP A 1 71 ? -3.973 11.405 11.285 1.00 62.75 71 ASP A C 1
ATOM 553 O O . ASP A 1 71 ? -2.856 11.691 11.715 1.00 62.75 71 ASP A O 1
ATOM 557 N N . ILE A 1 72 ? -4.428 10.156 11.248 1.00 65.56 72 ILE A N 1
ATOM 558 C CA . ILE A 1 72 ? -3.683 8.979 11.712 1.00 65.56 72 ILE A CA 1
ATOM 559 C C . ILE A 1 72 ? -2.352 8.861 10.948 1.00 65.56 72 ILE A C 1
ATOM 561 O O . ILE A 1 72 ? -1.402 8.273 11.454 1.00 65.56 72 ILE A O 1
ATOM 565 N N . SER A 1 73 ? -2.258 9.454 9.750 1.00 63.44 73 SER A N 1
ATOM 566 C CA . SER A 1 73 ? -1.029 9.508 8.956 1.00 63.44 73 SER A CA 1
ATOM 567 C C . SER A 1 73 ? -0.050 10.613 9.371 1.00 63.44 73 SER A C 1
ATOM 569 O O . SER A 1 73 ? 1.076 10.616 8.873 1.00 63.44 73 SER A O 1
ATOM 571 N N . LYS A 1 74 ? -0.443 11.544 10.248 1.00 69.81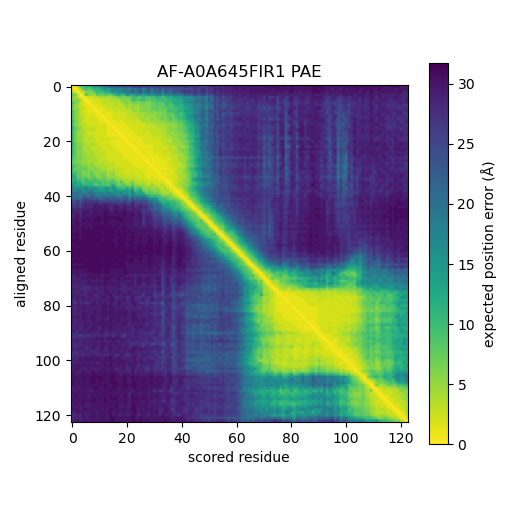 74 LYS A N 1
ATOM 572 C CA . LYS A 1 74 ? 0.398 12.659 10.721 1.00 69.81 74 LYS A CA 1
ATOM 573 C C . LYS A 1 74 ? 0.718 12.575 12.213 1.00 69.81 74 LYS A C 1
ATOM 575 O O . LYS A 1 74 ? 1.828 12.920 12.601 1.00 69.81 74 LYS A O 1
ATOM 580 N N . ASP A 1 75 ? -0.192 12.038 13.023 1.00 82.31 75 ASP A N 1
ATOM 581 C CA . ASP A 1 75 ? -0.078 12.044 14.487 1.00 82.31 75 ASP A CA 1
ATOM 582 C C . ASP A 1 75 ? 0.332 10.668 15.057 1.00 82.31 75 ASP A C 1
ATOM 584 O O . ASP A 1 75 ? -0.332 10.097 15.930 1.00 82.31 75 ASP A O 1
ATOM 588 N N . TYR A 1 76 ? 1.450 10.119 14.565 1.00 87.19 76 TYR A N 1
ATOM 589 C CA . TYR A 1 76 ? 1.947 8.787 14.950 1.00 87.19 76 TYR A CA 1
ATOM 590 C C . TYR A 1 76 ? 2.253 8.638 16.445 1.00 87.19 76 TYR A C 1
ATOM 592 O O . TYR A 1 76 ? 2.093 7.549 16.992 1.00 87.19 76 TYR A O 1
ATOM 600 N N . GLU A 1 77 ? 2.659 9.714 17.121 1.00 88.44 77 GLU A N 1
ATOM 601 C CA . GLU A 1 77 ? 2.961 9.703 18.559 1.00 88.44 77 GLU A CA 1
ATOM 602 C C . GLU A 1 77 ? 1.727 9.343 19.397 1.00 88.44 77 GLU A C 1
ATOM 604 O O . GLU A 1 77 ? 1.799 8.515 20.305 1.00 88.44 77 GLU A O 1
ATOM 609 N N . ILE A 1 78 ? 0.569 9.913 19.046 1.00 89.44 78 ILE A N 1
ATOM 610 C CA . ILE A 1 78 ? -0.701 9.656 19.737 1.00 89.44 78 ILE A CA 1
ATOM 611 C C . ILE A 1 78 ? -1.144 8.214 19.487 1.00 89.44 78 ILE A C 1
ATOM 613 O O . ILE A 1 78 ? -1.554 7.516 20.413 1.00 89.44 78 ILE A O 1
ATOM 617 N N . VAL A 1 79 ? -1.027 7.750 18.241 1.00 89.19 79 VAL A N 1
ATOM 618 C CA . VAL A 1 79 ? -1.348 6.369 17.859 1.00 89.19 79 VAL A CA 1
ATOM 619 C C . VAL A 1 79 ? -0.465 5.384 18.631 1.00 89.19 79 VAL A C 1
ATOM 621 O O . VAL A 1 79 ? -0.985 4.423 19.192 1.00 89.19 79 VAL A O 1
ATOM 624 N N . ALA A 1 80 ? 0.843 5.639 18.721 1.00 91.62 80 ALA A N 1
ATOM 625 C CA . ALA A 1 80 ? 1.788 4.792 19.444 1.00 91.62 80 ALA A CA 1
ATOM 626 C C . ALA A 1 80 ? 1.494 4.744 20.951 1.00 91.62 80 ALA A C 1
ATOM 628 O O . ALA A 1 80 ? 1.477 3.658 21.530 1.00 91.62 80 ALA A O 1
ATOM 629 N N . ALA A 1 81 ? 1.200 5.891 21.571 1.00 93.00 81 ALA A N 1
ATOM 630 C CA . ALA A 1 81 ? 0.837 5.957 22.985 1.00 93.00 81 ALA A CA 1
ATOM 631 C C . ALA A 1 81 ? -0.448 5.167 23.289 1.00 93.00 81 ALA A C 1
ATOM 633 O O . ALA A 1 81 ? -0.488 4.391 24.245 1.00 93.00 81 ALA A O 1
ATOM 634 N N . ILE A 1 82 ? -1.480 5.310 22.448 1.00 92.75 82 ILE A N 1
ATOM 635 C CA . ILE A 1 82 ? -2.740 4.567 22.596 1.00 92.75 82 ILE A CA 1
ATOM 636 C C . ILE A 1 82 ? -2.513 3.064 22.382 1.00 92.75 82 ILE A C 1
ATOM 638 O O . ILE A 1 82 ? -2.991 2.257 23.175 1.00 92.75 82 ILE A O 1
ATOM 642 N N . MET A 1 83 ? -1.764 2.675 21.345 1.00 93.25 83 MET A N 1
ATOM 643 C CA . MET A 1 83 ? -1.455 1.268 21.057 1.00 93.25 83 MET A CA 1
ATOM 644 C C . MET A 1 83 ? -0.665 0.608 22.187 1.00 93.25 83 MET A C 1
ATOM 646 O O . MET A 1 83 ? -0.963 -0.528 22.545 1.00 93.25 83 MET A O 1
ATOM 650 N N . ALA A 1 84 ? 0.307 1.313 22.771 1.00 93.56 84 ALA A N 1
ATOM 651 C CA . ALA A 1 84 ? 1.076 0.815 23.907 1.00 93.56 84 ALA A CA 1
ATOM 652 C C . ALA A 1 84 ? 0.184 0.588 25.138 1.00 93.56 84 ALA A C 1
ATOM 654 O O . ALA A 1 84 ? 0.256 -0.473 25.754 1.00 93.56 84 ALA A O 1
ATOM 655 N N . ALA A 1 85 ? -0.695 1.545 25.454 1.00 94.69 85 ALA A N 1
ATOM 656 C CA . ALA A 1 85 ? -1.630 1.421 26.570 1.00 94.69 85 ALA A CA 1
ATOM 657 C C . ALA A 1 85 ? -2.616 0.255 26.376 1.00 94.69 85 ALA A C 1
ATOM 659 O O . ALA A 1 85 ? -2.811 -0.545 27.286 1.00 94.69 85 ALA A O 1
ATOM 660 N N . LEU A 1 86 ? -3.195 0.119 25.178 1.00 94.31 86 LEU A N 1
ATOM 661 C CA . LEU A 1 86 ? -4.115 -0.979 24.862 1.00 94.31 86 LEU A CA 1
ATOM 662 C C . LEU A 1 86 ? -3.419 -2.340 24.870 1.00 94.31 86 LEU A C 1
ATOM 664 O O . LEU A 1 86 ? -3.991 -3.312 25.350 1.00 94.31 86 LEU A O 1
ATOM 668 N N . SER A 1 87 ? -2.194 -2.414 24.349 1.00 94.88 87 SER A N 1
ATOM 669 C CA . SER A 1 87 ? -1.412 -3.651 24.338 1.00 94.88 87 SER A CA 1
ATOM 670 C C . SER A 1 87 ? -1.103 -4.133 25.756 1.00 94.88 87 SER A C 1
ATOM 672 O O . SER A 1 87 ? -1.201 -5.329 26.018 1.00 94.88 87 SER A O 1
ATOM 674 N N . ALA A 1 88 ? -0.799 -3.205 26.669 1.00 93.88 88 ALA A N 1
ATOM 675 C CA . ALA A 1 88 ? -0.554 -3.512 28.074 1.00 93.88 88 ALA A CA 1
ATOM 676 C C . ALA A 1 88 ? -1.819 -3.971 28.819 1.00 93.88 88 ALA A C 1
ATOM 678 O O . ALA A 1 88 ? -1.744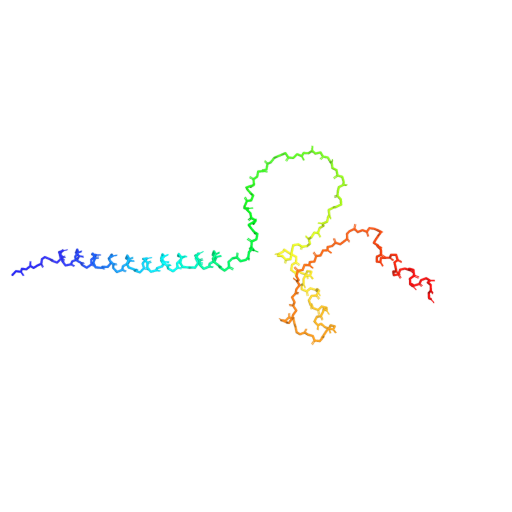 -4.897 29.618 1.00 93.88 88 ALA A O 1
ATOM 679 N N . GLU A 1 89 ? -2.970 -3.346 28.556 1.00 95.00 89 GLU A N 1
ATOM 680 C CA . GLU A 1 89 ? -4.227 -3.669 29.246 1.00 95.00 89 GLU A CA 1
ATOM 681 C C . GLU A 1 89 ? -4.866 -4.970 28.740 1.00 95.00 89 GLU A C 1
ATOM 683 O O . GLU A 1 89 ? -5.410 -5.755 29.510 1.00 95.00 89 GLU A O 1
ATOM 688 N N . LEU A 1 90 ? -4.816 -5.206 27.428 1.00 94.00 90 LEU A N 1
ATOM 689 C CA . LEU A 1 90 ? -5.510 -6.322 26.780 1.00 94.00 90 LEU A CA 1
ATOM 690 C C . LEU A 1 90 ? -4.641 -7.581 26.645 1.00 94.00 90 LEU A C 1
ATOM 692 O O . LEU A 1 90 ? -5.067 -8.522 25.974 1.00 94.00 90 LEU A O 1
ATOM 696 N N . ASP A 1 91 ? -3.416 -7.571 27.186 1.00 92.44 91 ASP A N 1
ATOM 697 C CA . ASP A 1 91 ? -2.386 -8.614 27.010 1.00 92.44 91 ASP A CA 1
ATOM 698 C C . ASP A 1 91 ? -2.254 -9.082 25.545 1.00 92.44 91 ASP A C 1
ATOM 700 O O . ASP A 1 91 ? -2.050 -10.250 25.216 1.00 92.44 91 ASP A O 1
ATOM 704 N N . THR A 1 92 ? -2.453 -8.144 24.618 1.00 92.75 92 THR A N 1
ATOM 705 C CA . THR A 1 92 ? -2.492 -8.404 23.179 1.00 92.75 92 THR A CA 1
ATOM 706 C C . THR A 1 92 ? -1.280 -7.734 22.549 1.00 92.75 92 THR A C 1
ATOM 708 O O . THR A 1 92 ? -1.054 -6.545 22.791 1.00 92.75 92 THR A O 1
ATOM 711 N N . PRO A 1 93 ? -0.487 -8.436 21.721 1.00 92.38 93 PRO A N 1
ATOM 712 C CA . PRO A 1 93 ? 0.670 -7.827 21.080 1.00 92.38 93 PRO A CA 1
ATOM 713 C C . PRO A 1 93 ? 0.245 -6.686 20.148 1.00 92.38 93 PRO A C 1
ATOM 715 O O . PRO A 1 93 ? -0.804 -6.747 19.508 1.00 92.38 93 PRO A O 1
ATOM 718 N N . ILE A 1 94 ? 1.105 -5.672 20.005 1.00 90.62 94 ILE A N 1
ATOM 719 C CA . ILE A 1 94 ? 0.877 -4.488 19.151 1.00 90.62 94 ILE A CA 1
ATOM 720 C C . ILE A 1 94 ? 0.484 -4.879 17.713 1.00 90.62 94 ILE A C 1
ATOM 722 O O . ILE A 1 94 ? -0.340 -4.211 17.096 1.00 90.62 94 ILE A O 1
ATOM 726 N N . SER A 1 95 ? 1.022 -5.984 17.186 1.00 90.75 95 SER A N 1
ATOM 727 C CA . SER A 1 95 ? 0.698 -6.509 15.851 1.00 90.75 95 SER A CA 1
ATOM 728 C C . SER A 1 95 ? -0.746 -7.005 15.693 1.00 90.75 95 SER A C 1
ATOM 730 O O . SER A 1 95 ? -1.224 -7.110 14.565 1.00 90.75 95 SER A O 1
ATOM 732 N N . GLY A 1 96 ? -1.436 -7.315 16.793 1.00 91.19 96 GLY A N 1
ATOM 733 C CA . GLY A 1 96 ? -2.833 -7.754 16.816 1.00 91.19 96 GLY A CA 1
ATOM 734 C C . GLY A 1 96 ? -3.849 -6.615 16.938 1.00 91.19 96 GLY A C 1
ATOM 735 O O . GLY A 1 96 ? -5.051 -6.870 16.910 1.00 91.19 96 GLY A O 1
ATOM 736 N N . LEU A 1 97 ? -3.394 -5.366 17.070 1.00 90.25 97 LEU A N 1
ATOM 737 C CA . LEU A 1 97 ? -4.247 -4.196 17.264 1.00 90.25 97 LEU A CA 1
ATOM 738 C C . LEU A 1 97 ? -4.242 -3.314 16.005 1.00 90.25 97 LEU A C 1
ATOM 740 O O . LEU A 1 97 ? -3.222 -3.151 15.338 1.00 90.25 97 LEU A O 1
ATOM 744 N N . ASN A 1 98 ? -5.392 -2.732 15.654 1.00 90.56 98 ASN A N 1
ATOM 745 C CA . ASN A 1 98 ? -5.500 -1.806 14.526 1.00 90.56 98 ASN A CA 1
ATOM 746 C C . ASN A 1 98 ? -6.499 -0.684 14.835 1.00 90.56 98 ASN A C 1
ATOM 748 O O . ASN A 1 98 ? -7.684 -0.931 15.065 1.00 90.56 98 ASN A O 1
ATOM 752 N N . ILE A 1 99 ? -6.016 0.560 14.830 1.00 88.00 99 ILE A N 1
ATOM 753 C CA . ILE A 1 99 ? -6.841 1.741 15.087 1.00 88.00 99 ILE A CA 1
ATOM 754 C C . ILE A 1 99 ? -7.450 2.229 13.772 1.00 88.00 99 ILE A C 1
ATOM 756 O O . ILE A 1 99 ? -6.765 2.783 12.916 1.00 88.00 99 ILE A O 1
ATOM 760 N N . LYS A 1 100 ? -8.772 2.082 13.644 1.00 87.44 100 LYS A N 1
ATOM 761 C CA . LYS A 1 100 ? -9.517 2.506 12.449 1.00 87.44 100 LYS A CA 1
ATOM 762 C C . LYS A 1 100 ? -9.680 4.025 12.340 1.00 87.44 100 LYS A C 1
ATOM 764 O O . LYS A 1 100 ? -9.592 4.577 11.248 1.00 87.44 100 LYS A O 1
ATOM 769 N N . SER A 1 101 ? -9.996 4.697 13.446 1.00 82.25 101 SER A N 1
ATOM 770 C CA . SER A 1 101 ? -10.237 6.144 13.465 1.00 82.25 101 SER A CA 1
ATOM 771 C C . SER A 1 101 ? -10.104 6.721 14.864 1.00 82.25 101 SER A C 1
ATOM 773 O O . SER A 1 101 ? -10.659 6.152 15.803 1.00 82.25 101 SER A O 1
ATOM 775 N N . ILE A 1 102 ? -9.471 7.890 14.982 1.00 84.75 102 ILE A N 1
ATOM 776 C CA . ILE A 1 102 ? -9.432 8.666 16.224 1.00 84.75 102 ILE A CA 1
ATOM 777 C C . ILE A 1 102 ? -10.156 9.992 15.986 1.00 84.75 102 ILE A C 1
ATOM 779 O O . ILE A 1 102 ? -9.737 10.815 15.171 1.00 84.75 102 ILE A O 1
ATOM 783 N N . LYS A 1 103 ? -11.259 10.206 16.707 1.00 83.62 103 LYS A N 1
ATOM 784 C CA . LYS A 1 103 ? -12.020 11.458 16.664 1.00 83.62 103 LYS A CA 1
ATOM 785 C C . LYS A 1 103 ? -11.854 12.185 17.990 1.00 83.62 103 LYS A C 1
ATOM 787 O O . LYS A 1 103 ? -12.320 11.698 19.017 1.00 83.62 103 LYS A O 1
ATOM 792 N N . ARG A 1 104 ? -11.216 13.357 17.968 1.00 79.06 104 ARG A N 1
ATOM 793 C CA . ARG A 1 104 ? -11.161 14.225 19.145 1.00 79.06 104 ARG A CA 1
ATOM 794 C C . ARG A 1 104 ? -12.512 14.919 19.297 1.00 79.06 104 ARG A C 1
ATOM 796 O O . ARG A 1 104 ? -13.010 15.533 18.355 1.00 79.06 104 ARG A O 1
ATOM 803 N N . VAL A 1 105 ? -13.115 14.792 20.472 1.00 77.25 105 VAL A N 1
ATOM 804 C CA . VAL A 1 105 ? -14.332 15.522 20.835 1.00 77.25 105 VAL A CA 1
ATOM 805 C C . VAL A 1 105 ? -13.916 16.743 21.646 1.00 77.25 105 VAL A C 1
ATOM 807 O O . VAL A 1 105 ? -13.332 16.606 22.716 1.00 77.25 105 VAL A O 1
ATOM 810 N N . ASN A 1 106 ? -14.144 17.940 21.107 1.00 67.81 106 ASN A N 1
ATOM 811 C CA . ASN A 1 106 ? -13.745 19.195 21.743 1.00 67.81 106 ASN A CA 1
ATOM 812 C C . ASN A 1 106 ? -14.938 19.854 22.443 1.00 67.81 106 ASN A C 1
ATOM 814 O O . ASN A 1 106 ? -15.293 20.990 22.155 1.00 67.81 106 ASN A O 1
ATOM 818 N N . THR A 1 107 ? -15.599 19.123 23.338 1.00 62.12 107 THR A N 1
ATOM 819 C CA . THR A 1 107 ? -16.809 19.626 23.995 1.00 62.12 107 THR A CA 1
ATOM 820 C C . THR A 1 107 ? -16.532 19.914 25.465 1.00 62.12 107 THR A C 1
ATOM 822 O O . THR A 1 107 ? -16.347 18.983 26.247 1.00 62.12 107 THR A O 1
ATOM 825 N N . LEU A 1 108 ? -16.607 21.192 25.853 1.00 62.19 108 LEU A N 1
ATOM 826 C CA . LEU A 1 108 ? -16.624 21.649 27.256 1.00 62.19 108 LEU A CA 1
ATOM 827 C C . LEU A 1 108 ? -17.840 21.113 28.048 1.00 62.19 108 LEU A C 1
ATOM 829 O O . LEU A 1 108 ? -17.883 21.233 29.265 1.00 62.19 108 LEU A O 1
ATOM 833 N N . ASN A 1 109 ? -18.827 20.522 27.361 1.00 60.53 109 ASN A N 1
ATOM 834 C CA . ASN A 1 109 ? -20.041 19.936 27.931 1.00 60.53 109 ASN A CA 1
ATOM 835 C C . ASN A 1 109 ? -20.332 18.547 27.332 1.00 60.53 109 ASN A C 1
ATOM 837 O O . ASN A 1 109 ? -21.431 18.296 26.839 1.00 60.53 109 ASN A O 1
ATOM 841 N N . SER A 1 110 ? -19.347 17.644 27.325 1.00 69.94 110 SER A N 1
ATOM 842 C CA . SER A 1 110 ? -19.594 16.263 26.891 1.00 69.94 110 SER A CA 1
ATOM 843 C C . SER A 1 110 ? -20.581 15.573 27.835 1.00 69.94 110 SER A C 1
ATOM 845 O O . SER A 1 110 ? -20.412 15.620 29.056 1.00 69.94 110 SER A O 1
ATOM 847 N N . ASN A 1 111 ? -21.558 14.850 27.285 1.00 75.31 111 ASN A N 1
ATOM 848 C CA . ASN A 1 111 ? -22.440 13.981 28.074 1.00 75.31 111 ASN A CA 1
ATOM 849 C C . ASN A 1 111 ? -21.640 12.952 28.894 1.00 75.31 111 ASN A C 1
ATOM 851 O O . ASN A 1 111 ? -22.051 12.604 29.992 1.00 75.31 111 ASN A O 1
ATOM 855 N N . TRP A 1 112 ? -20.453 12.548 28.426 1.00 72.31 112 TRP A N 1
ATOM 856 C CA . TRP A 1 112 ? -19.551 11.657 29.168 1.00 72.31 112 TRP A CA 1
ATOM 857 C C . TRP A 1 112 ? -19.029 12.285 30.465 1.00 72.31 112 TRP A C 1
ATOM 859 O O . TRP A 1 112 ? -18.904 11.608 31.486 1.00 72.31 112 TRP A O 1
ATOM 869 N N . GLN A 1 113 ? -18.732 13.586 30.441 1.00 75.31 113 GLN A N 1
ATOM 870 C CA . GLN A 1 113 ? -18.264 14.306 31.624 1.00 75.31 113 GLN A CA 1
ATOM 871 C C . GLN A 1 113 ? -19.398 14.483 32.637 1.00 75.31 113 GLN A C 1
ATOM 873 O O . GLN A 1 113 ? -19.177 14.329 33.831 1.00 75.31 113 GLN A O 1
ATOM 878 N N . LYS A 1 114 ? -20.619 14.763 32.165 1.00 78.94 114 LYS A N 1
ATOM 879 C CA . LYS A 1 114 ? -21.800 14.847 33.037 1.00 78.94 114 LYS A CA 1
ATOM 880 C C . LYS A 1 114 ? -22.062 13.515 33.740 1.00 78.94 114 LYS A C 1
ATOM 882 O O . LYS A 1 114 ? -22.064 13.480 34.960 1.00 78.94 114 LYS A O 1
ATOM 887 N N . THR A 1 115 ? -22.143 12.414 32.990 1.00 78.81 115 THR A N 1
ATOM 888 C CA . THR A 1 115 ? -22.416 11.086 33.562 1.00 78.81 115 THR A CA 1
ATOM 889 C C . THR A 1 115 ? -21.356 10.638 34.570 1.00 78.81 115 THR A C 1
ATOM 891 O O . THR A 1 115 ? -21.700 10.103 35.614 1.00 78.81 115 THR A O 1
ATOM 894 N N . SER A 1 116 ? -20.071 10.889 34.307 1.00 75.62 116 SER A N 1
ATOM 895 C CA . SER A 1 116 ? -18.992 10.516 35.238 1.00 75.62 116 SER A CA 1
ATOM 896 C C . SER A 1 116 ? -18.963 11.352 36.520 1.00 75.62 116 SER A C 1
ATOM 898 O O . SER A 1 116 ? -18.571 10.846 37.572 1.00 75.62 116 SER A O 1
ATOM 900 N N . ILE A 1 117 ? -19.371 12.621 36.451 1.00 80.50 117 ILE A N 1
ATOM 901 C CA . ILE A 1 117 ? -19.534 13.462 37.640 1.00 80.50 117 ILE A CA 1
ATOM 902 C C . ILE A 1 117 ? -20.777 13.025 38.419 1.00 80.50 117 ILE A C 1
ATOM 904 O O . ILE A 1 117 ? -20.686 12.854 39.631 1.00 80.50 117 ILE A O 1
ATOM 908 N N . ASP A 1 118 ? -21.899 12.788 37.740 1.00 83.12 118 ASP A N 1
ATOM 909 C CA . ASP A 1 118 ? -23.150 12.370 38.379 1.00 83.12 118 ASP A CA 1
ATOM 910 C C . ASP A 1 118 ? -23.000 11.010 39.091 1.00 83.12 118 ASP A C 1
ATOM 912 O O . ASP A 1 118 ? -23.444 10.869 40.228 1.00 83.12 118 ASP A O 1
ATOM 916 N N . GLU A 1 119 ? -22.291 10.046 38.492 1.00 81.19 119 GLU A N 1
ATOM 917 C CA . GLU A 1 119 ? -21.939 8.759 39.121 1.00 81.19 119 GLU A CA 1
ATOM 918 C C . GLU A 1 119 ? -21.143 8.958 40.424 1.00 81.19 119 GLU A C 1
ATOM 920 O O . GLU A 1 119 ? -21.416 8.319 41.435 1.00 81.19 119 GLU A O 1
ATOM 925 N N . LYS A 1 120 ? -20.172 9.882 40.422 1.00 77.00 120 LYS A N 1
ATOM 926 C CA . LYS A 1 120 ? -19.318 10.178 41.584 1.00 77.00 120 LYS A CA 1
ATOM 927 C C . LYS A 1 120 ? -20.004 10.978 42.686 1.00 77.00 120 LYS A C 1
ATOM 929 O O . LYS A 1 120 ? -19.486 11.013 43.796 1.00 77.00 120 LYS A O 1
ATOM 934 N N . LEU A 1 121 ? -21.075 11.696 42.365 1.00 82.38 121 LEU A N 1
ATOM 935 C CA . LEU A 1 121 ? -21.825 12.496 43.333 1.00 82.38 121 LEU A CA 1
ATOM 936 C C . LEU A 1 121 ? -23.017 11.728 43.917 1.00 82.38 121 LEU A C 1
ATOM 938 O O . LEU A 1 121 ? -23.488 12.086 44.993 1.00 82.38 121 LEU A O 1
ATOM 942 N N . ASN A 1 122 ? -23.503 10.699 43.217 1.00 77.44 122 ASN A N 1
ATOM 943 C CA . ASN A 1 122 ? -24.638 9.873 43.636 1.00 77.44 122 ASN A CA 1
ATOM 944 C C . ASN A 1 122 ? -24.229 8.543 44.309 1.00 77.44 122 ASN A C 1
ATOM 946 O O . ASN A 1 122 ? -25.092 7.717 44.606 1.00 77.44 122 ASN A O 1
ATOM 950 N N . ASN A 1 123 ? -22.934 8.337 44.554 1.00 54.53 123 ASN A N 1
ATOM 951 C CA . ASN A 1 123 ? -22.363 7.224 45.317 1.00 54.53 123 ASN A CA 1
ATOM 952 C C . ASN A 1 123 ? -21.386 7.758 46.365 1.00 54.53 123 ASN A C 1
ATOM 954 O O . ASN A 1 123 ? -21.355 7.199 47.482 1.00 54.53 123 ASN A O 1
#

Foldseek 3Di:
DDDDPVVVVVVVVVVVVVVVVVVVVVVVVVVVVVVVCCVVVDPDDDDPDDDDDDPDDDDDDDPDDPFPWPPCVPPVVVVVVVLVVCCVVVVHDSVPDDDPTDTDDPDPDDPVVVVVVCVVVVD

Solvent-accessible surface area (backbone atoms only — not comparable to full-atom values): 8028 Å² total; per-residue (Å²): 134,84,78,52,69,66,58,55,51,56,50,52,52,53,53,50,51,52,53,50,50,53,55,51,47,51,52,53,51,52,52,50,50,56,55,49,47,55,59,75,70,51,79,82,76,82,83,78,75,88,77,77,89,74,91,74,90,80,94,77,91,74,98,65,86,78,72,52,61,57,52,73,92,75,46,52,68,60,53,50,54,50,44,52,53,50,24,67,74,65,79,38,60,65,91,80,60,82,89,89,78,56,74,54,80,91,57,99,76,40,69,69,59,52,52,57,49,50,57,66,71,76,106

pLDDT: mean 75.46, std 19.76, range [32.03, 97.88]

Sequence (123 aa):
MNESIASKFAFSLNVSFVAMAIVFGILVILWFVIRSQSFLLGEKKGSKVEESVDLNEVKKGNIEEVLQTIDISKDYEIVAAIMAALSAELDTPISGLNIKSIKRVNTLNSNWQKTSIDEKLNN

Mean predicted aligned error: 20.08 Å

Secondary structure (DSSP, 8-state):
----HHHHHHHHHHHHHHHHHHHHHHHHHHHHHHHHHHHHS---------------------------B--TTT-HHHHHHHHHHHHHHTT--GGG------B----TT-HHHHHHHHHHH--

InterPro domains:
  IPR005899 Sodium ion-translocating decarboxylase [PF04277] (12-88)

Organism: NCBI:txid1076179